Protein AF-A0AAV2JEE9-F1 (afdb_monomer_lite)

Organism: Knipowitschia caucasica (NCBI:txid637954)

pLDDT: mean 73.9, std 18.54, range [37.94, 98.06]

Secondary structure (DSSP, 8-state):
----------------------------------PPPPHHHHGGG------TTTT----HHHHHHHHHHHHHHTT-PPPHHHHHHHHHTT-

Structure (mmCIF, N/CA/C/O backbone):
data_AF-A0AAV2JEE9-F1
#
_entry.id   AF-A0AAV2JEE9-F1
#
loop_
_atom_site.group_PDB
_atom_site.id
_atom_site.type_symbol
_atom_site.label_atom_id
_atom_site.label_alt_id
_atom_site.label_comp_id
_atom_site.label_asym_id
_atom_site.label_entity_id
_atom_site.label_seq_id
_atom_site.pdbx_PDB_ins_code
_atom_site.Cartn_x
_atom_site.Cartn_y
_atom_site.Cartn_z
_atom_site.occupancy
_atom_site.B_iso_or_equiv
_atom_site.auth_seq_id
_atom_site.auth_comp_id
_atom_site.auth_asym_id
_atom_site.auth_atom_id
_atom_site.pdbx_PDB_model_num
ATOM 1 N N . MET A 1 1 ? 2.542 8.841 71.368 1.00 37.94 1 MET A N 1
ATOM 2 C CA . MET A 1 1 ? 1.361 8.408 72.143 1.00 37.94 1 MET A CA 1
ATOM 3 C C . MET A 1 1 ? 0.170 9.229 71.644 1.00 37.94 1 MET A C 1
ATOM 5 O O . MET A 1 1 ? 0.200 10.430 71.844 1.00 37.94 1 MET A O 1
ATOM 9 N N . THR A 1 2 ? -0.733 8.601 70.874 1.00 53.34 2 THR A N 1
ATOM 10 C CA . THR A 1 2 ? -2.181 8.873 70.620 1.00 53.34 2 THR A CA 1
ATOM 11 C C . THR A 1 2 ? -2.778 10.262 70.976 1.00 53.34 2 THR A C 1
ATOM 13 O O . THR A 1 2 ? -2.529 10.742 72.072 1.00 53.34 2 THR A O 1
ATOM 16 N N . ARG A 1 3 ? -3.684 10.894 70.204 1.00 45.19 3 ARG A N 1
ATOM 17 C CA . ARG A 1 3 ? -4.969 10.381 69.663 1.00 45.19 3 ARG A CA 1
ATOM 18 C C . ARG A 1 3 ? -5.499 11.211 68.475 1.00 45.19 3 ARG A C 1
ATOM 20 O O . ARG A 1 3 ? -5.219 12.399 68.374 1.00 45.19 3 ARG A O 1
ATOM 27 N N . LEU A 1 4 ? -6.271 10.523 67.631 1.00 61.00 4 LEU A N 1
ATOM 28 C CA . LEU A 1 4 ? -7.189 11.023 66.604 1.00 61.00 4 LEU A CA 1
ATOM 29 C C . LEU A 1 4 ? -8.499 11.502 67.249 1.00 61.00 4 LEU A C 1
ATOM 31 O O . LEU A 1 4 ? -9.022 10.781 68.091 1.00 61.00 4 LEU A O 1
ATOM 35 N N . ASP A 1 5 ? -9.043 12.614 66.757 1.00 61.31 5 ASP A N 1
ATOM 36 C CA . ASP A 1 5 ? -10.464 13.000 66.769 1.00 61.31 5 ASP A CA 1
ATOM 37 C C . ASP A 1 5 ? -10.633 13.871 65.496 1.00 61.31 5 ASP A C 1
ATOM 39 O O . ASP A 1 5 ? -9.875 14.820 65.319 1.00 61.31 5 ASP A O 1
ATOM 43 N N . GLY A 1 6 ? -11.461 13.622 64.479 1.00 56.09 6 GLY A N 1
ATOM 44 C CA . GLY A 1 6 ? -12.700 12.863 64.372 1.00 56.09 6 GLY A CA 1
ATOM 45 C C . GLY A 1 6 ? -13.820 13.825 63.954 1.00 56.09 6 GLY A C 1
ATOM 46 O O . GLY A 1 6 ? -14.401 14.465 64.827 1.00 56.09 6 GLY A O 1
ATOM 47 N N . LYS A 1 7 ? -14.120 13.952 62.648 1.00 50.72 7 LYS A N 1
ATOM 48 C CA . LYS A 1 7 ? -15.469 14.321 62.173 1.00 50.72 7 LYS A CA 1
ATOM 49 C C . LYS A 1 7 ? -15.670 14.044 60.678 1.00 50.72 7 LYS A C 1
ATOM 51 O O . LYS A 1 7 ? -15.231 14.796 59.815 1.00 50.72 7 LYS A O 1
ATOM 56 N N . GLU A 1 8 ? -16.342 12.935 60.421 1.00 49.16 8 GLU A N 1
ATOM 57 C CA . GLU A 1 8 ? -17.163 12.654 59.245 1.00 49.16 8 GLU A CA 1
ATOM 58 C C . GLU A 1 8 ? -18.476 13.473 59.271 1.00 49.16 8 GLU A C 1
ATOM 60 O O . GLU A 1 8 ? -18.982 13.758 60.356 1.00 49.16 8 GLU A O 1
ATOM 65 N N . SER A 1 9 ? -18.966 13.890 58.096 1.00 51.91 9 SER A N 1
ATOM 66 C CA . SER A 1 9 ? -20.361 14.257 57.741 1.00 51.91 9 SER A CA 1
ATOM 67 C C . SER A 1 9 ? -20.314 14.988 56.392 1.00 51.91 9 SER A C 1
ATOM 69 O O . SER A 1 9 ? -19.454 15.840 56.200 1.00 51.91 9 SER A O 1
ATOM 71 N N . GLU A 1 10 ? -21.195 14.818 55.419 1.00 48.75 10 GLU A N 1
ATOM 72 C CA . GLU A 1 10 ? -22.235 13.844 55.098 1.00 48.75 10 GLU A CA 1
ATOM 73 C C . GLU A 1 10 ? -22.627 14.218 53.661 1.00 48.75 10 GLU A C 1
ATOM 75 O O . GLU A 1 10 ? -22.700 15.396 53.304 1.00 48.75 10 GLU A O 1
ATOM 80 N N . GLU A 1 11 ? -22.794 13.210 52.823 1.00 45.75 11 GLU A N 1
ATOM 81 C CA . GLU A 1 11 ? -23.216 13.328 51.437 1.00 45.75 11 GLU A CA 1
ATOM 82 C C . GLU A 1 11 ? -24.724 13.607 51.401 1.00 45.75 11 GLU A C 1
ATOM 84 O O . GLU A 1 11 ? -25.505 12.807 51.911 1.00 45.75 11 GLU A O 1
ATOM 89 N N . GLN A 1 12 ? -25.150 14.736 50.826 1.00 46.16 12 GLN A N 1
ATOM 90 C CA . GLN A 1 12 ? -26.561 14.947 50.495 1.00 46.16 12 GLN A CA 1
ATOM 91 C C . GLN A 1 12 ? -26.728 16.091 49.495 1.00 46.16 12 GLN A C 1
ATOM 93 O O . GLN A 1 12 ? -26.428 17.240 49.819 1.00 46.16 12 GLN A O 1
ATOM 98 N N . THR A 1 13 ? -27.243 15.803 48.297 1.00 38.19 13 THR A N 1
ATOM 99 C CA . THR A 1 13 ? -28.286 16.644 47.677 1.00 38.19 13 THR A CA 1
ATOM 100 C C . THR A 1 13 ? -28.973 15.932 46.508 1.00 38.19 13 THR A C 1
ATOM 102 O O . THR A 1 13 ? -28.494 15.904 45.380 1.00 38.19 13 THR A O 1
ATOM 105 N N . ASP A 1 14 ? -30.087 15.314 46.893 1.00 40.81 14 ASP A N 1
ATOM 106 C CA . ASP A 1 14 ? -31.397 15.168 46.255 1.00 40.81 14 ASP A CA 1
ATOM 107 C C . ASP A 1 14 ? -31.549 15.176 44.725 1.00 40.81 14 ASP A C 1
ATOM 109 O O . ASP A 1 14 ? -31.468 16.184 44.024 1.00 40.81 14 ASP A O 1
ATOM 113 N N . GLU A 1 15 ? -31.968 13.998 44.276 1.00 51.56 15 GLU A N 1
ATOM 114 C CA . GLU A 1 15 ? -32.766 13.709 43.098 1.00 51.56 15 GLU A CA 1
ATOM 115 C C . GLU A 1 15 ? -34.208 14.217 43.273 1.00 51.56 15 GLU A C 1
ATOM 117 O O . GLU A 1 15 ? -34.888 13.821 44.216 1.00 51.56 15 GLU A O 1
ATOM 122 N N . ALA A 1 16 ? -34.704 15.056 42.354 1.00 40.69 16 ALA A N 1
ATOM 123 C CA . ALA A 1 16 ? -36.143 15.256 42.146 1.00 40.69 16 ALA A CA 1
ATOM 124 C C . ALA A 1 16 ? -36.442 15.961 40.807 1.00 40.69 16 ALA A C 1
ATOM 126 O O . ALA A 1 16 ? -36.258 17.165 40.659 1.00 40.69 16 ALA A O 1
ATOM 127 N N . THR A 1 17 ? -36.911 15.152 39.855 1.00 42.94 17 THR A N 1
ATOM 128 C CA . THR A 1 17 ? -38.069 15.348 38.953 1.00 42.94 17 THR A CA 1
ATOM 129 C C . THR A 1 17 ? -38.449 16.733 38.396 1.00 42.94 17 THR A C 1
ATOM 131 O O . THR A 1 17 ? -38.661 17.706 39.108 1.00 42.94 17 THR A O 1
ATOM 134 N N . GLU A 1 18 ? -38.675 16.720 37.076 1.00 53.06 18 GLU A N 1
ATOM 135 C CA . GLU A 1 18 ? -39.229 17.758 36.198 1.00 53.06 18 GLU A CA 1
ATOM 136 C C . GLU A 1 18 ? -40.479 18.481 36.732 1.00 53.06 18 GLU A C 1
ATOM 138 O O . GLU A 1 18 ? -41.453 17.819 37.070 1.00 53.06 18 GLU A O 1
ATOM 143 N N . GLU A 1 19 ? -40.545 19.816 36.607 1.00 42.00 19 GLU A N 1
ATOM 144 C CA . GLU A 1 19 ? -41.823 20.517 36.402 1.00 42.00 19 GLU A CA 1
ATOM 145 C C . GLU A 1 19 ? -41.699 21.708 35.432 1.00 42.00 19 GLU A C 1
ATOM 147 O O . GLU A 1 19 ? -40.795 22.547 35.486 1.00 42.00 19 GLU A O 1
ATOM 152 N N . LYS A 1 20 ? -42.659 21.737 34.504 1.00 53.38 20 LYS A N 1
ATOM 153 C CA . LYS A 1 20 ? -42.843 22.690 33.408 1.00 53.38 20 LYS A CA 1
ATOM 154 C C . LYS A 1 20 ? -43.034 24.107 33.940 1.00 53.38 20 LYS A C 1
ATOM 156 O O . LYS A 1 20 ? -43.939 24.346 34.727 1.00 53.38 20 LYS A O 1
ATOM 161 N N . ASN A 1 21 ? -42.288 25.064 33.399 1.00 46.41 21 ASN A N 1
ATOM 162 C CA . ASN A 1 21 ? -42.601 26.480 33.564 1.00 46.41 21 ASN A CA 1
ATOM 163 C C . ASN A 1 21 ? -42.566 27.181 32.202 1.00 46.41 21 ASN A C 1
ATOM 165 O O . ASN A 1 21 ? -41.526 27.669 31.756 1.00 46.41 21 ASN A O 1
ATOM 169 N N . GLU A 1 22 ? -43.730 27.233 31.543 1.00 55.09 22 GLU A N 1
ATOM 170 C CA . GLU A 1 22 ? -44.022 28.257 30.539 1.00 55.09 22 GLU A CA 1
ATOM 171 C C . GLU A 1 22 ? -43.872 29.620 31.216 1.00 55.09 22 GLU A C 1
ATOM 173 O O . GLU A 1 22 ? -44.749 30.090 31.934 1.00 55.09 22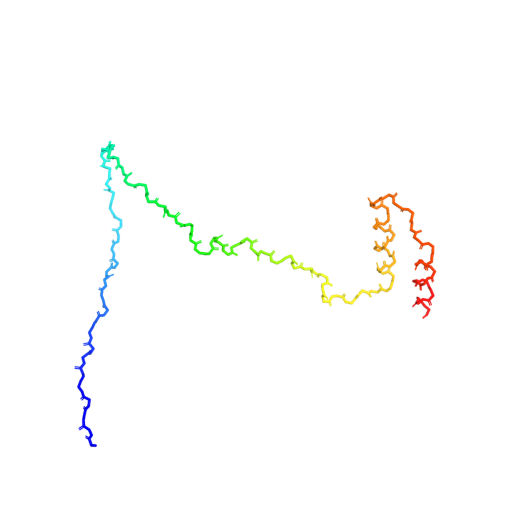 GLU A O 1
ATOM 178 N N . THR A 1 23 ? -42.712 30.239 31.033 1.00 57.56 23 THR A N 1
ATOM 179 C CA . THR A 1 23 ? -42.440 31.583 31.529 1.00 57.56 23 THR A CA 1
ATOM 180 C C . THR A 1 23 ? -42.281 32.516 30.344 1.00 57.56 23 THR A C 1
ATOM 182 O O . THR A 1 23 ? -41.466 32.318 29.439 1.00 57.56 23 THR A O 1
ATOM 185 N N . GLU A 1 24 ? -43.145 33.526 30.340 1.00 56.66 24 GLU A N 1
ATOM 186 C CA . GLU A 1 24 ? -43.199 34.614 29.380 1.00 56.66 24 GLU A CA 1
ATOM 187 C C . GLU A 1 24 ? -41.798 35.175 29.105 1.00 56.66 24 GLU A C 1
ATOM 189 O O . GLU A 1 24 ? -41.042 35.520 30.018 1.00 56.66 24 GLU A O 1
ATOM 194 N N . LYS A 1 25 ? -41.449 35.273 27.817 1.00 59.66 25 LYS A N 1
ATOM 195 C CA . LYS A 1 25 ? -40.128 35.695 27.335 1.00 59.66 25 LYS A CA 1
ATOM 196 C C . LYS A 1 25 ? -39.873 37.175 27.641 1.00 59.66 25 LYS A C 1
ATOM 198 O O . LYS A 1 25 ? -39.968 38.032 26.760 1.00 59.66 25 LYS A O 1
ATOM 203 N N . LYS A 1 26 ? -39.479 37.484 28.877 1.00 58.34 26 LYS A N 1
ATOM 204 C CA . LYS A 1 26 ? -38.796 38.738 29.205 1.00 58.34 26 LYS A CA 1
ATOM 205 C C . LYS A 1 26 ? -37.447 38.715 28.492 1.00 58.34 26 LYS A C 1
ATOM 207 O O . LYS A 1 26 ? -36.569 37.930 28.833 1.00 58.34 26 LYS A O 1
ATOM 212 N N . LYS A 1 27 ? -37.292 39.568 27.476 1.00 64.56 27 LYS A N 1
ATOM 213 C CA . LYS A 1 27 ? -36.016 39.807 26.785 1.00 64.56 27 LYS A CA 1
ATOM 214 C C . LYS A 1 27 ? -35.070 40.563 27.725 1.00 64.56 27 LYS A C 1
ATOM 216 O O . LYS A 1 27 ? -34.816 41.750 27.534 1.00 64.56 27 LYS A O 1
ATOM 221 N N . SER A 1 28 ? -34.591 39.905 28.777 1.00 61.81 28 SER A N 1
ATOM 222 C CA . SER A 1 28 ? -33.434 40.386 29.521 1.00 61.81 28 SER A CA 1
ATOM 223 C C . SER A 1 28 ? -32.222 40.291 28.594 1.00 61.81 28 SER A C 1
ATOM 225 O O . SER A 1 28 ? -32.068 39.330 27.838 1.00 61.81 28 SER A O 1
ATOM 227 N N . LYS A 1 29 ? -31.375 41.325 28.593 1.00 69.12 29 LYS A N 1
ATOM 228 C CA . LYS A 1 29 ? -30.054 41.255 27.963 1.00 69.12 29 LYS A CA 1
ATOM 229 C C . LYS A 1 29 ? -29.234 40.250 28.773 1.00 69.12 29 LYS A C 1
ATOM 231 O O . LYS A 1 29 ? -28.552 40.644 29.709 1.00 69.12 29 LYS A O 1
ATOM 236 N N . ALA A 1 30 ? -29.399 38.964 28.475 1.00 68.00 30 ALA A N 1
ATOM 237 C CA . ALA A 1 30 ? -28.650 37.904 29.121 1.00 68.00 30 ALA A CA 1
ATOM 238 C C . ALA A 1 30 ? -27.166 38.118 28.818 1.00 68.00 30 ALA A C 1
ATOM 240 O O . ALA A 1 30 ? -26.774 38.318 27.662 1.00 68.00 30 ALA A O 1
ATOM 241 N N . GLU A 1 31 ? -26.364 38.141 29.875 1.00 75.50 31 GLU A N 1
ATOM 242 C CA . GLU A 1 31 ? -24.915 38.114 29.790 1.00 75.50 31 GLU A CA 1
ATOM 243 C C . GLU A 1 31 ? -24.503 36.917 28.922 1.00 75.50 31 GLU A C 1
ATOM 245 O O . GLU A 1 31 ? -25.036 35.813 29.054 1.00 75.50 31 GLU A O 1
ATOM 250 N N . LYS A 1 32 ? -23.643 37.156 27.929 1.00 81.19 32 LYS A N 1
ATOM 251 C CA . LYS A 1 32 ? -23.245 36.114 26.980 1.00 81.19 32 LYS A CA 1
ATOM 252 C C . LYS A 1 32 ? -22.237 35.204 27.669 1.00 81.19 32 LYS A C 1
ATOM 254 O O . LYS A 1 32 ? -21.048 35.506 27.676 1.00 81.19 32 LYS A O 1
ATOM 259 N N . HIS A 1 33 ? -22.709 34.098 28.222 1.00 84.31 33 HIS A N 1
ATOM 260 C CA . HIS A 1 33 ? -21.833 33.041 28.709 1.00 84.31 33 HIS A CA 1
ATOM 261 C C . HIS A 1 33 ? -21.401 32.154 27.540 1.00 84.31 33 HIS A C 1
ATOM 263 O O . HIS A 1 33 ? -22.215 31.773 26.698 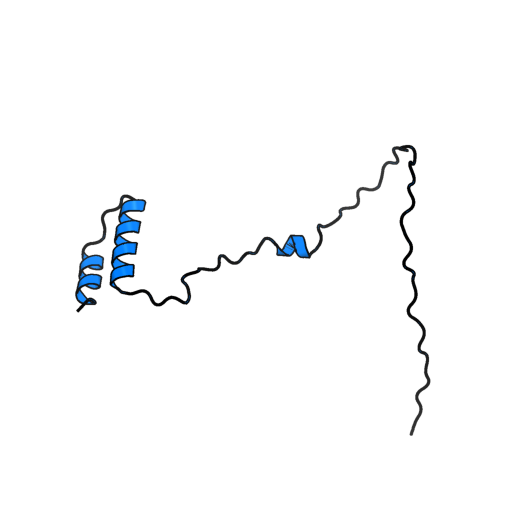1.00 84.31 33 HIS A O 1
ATOM 269 N N . VAL A 1 34 ? -20.106 31.850 27.473 1.00 85.12 34 VAL A N 1
ATOM 270 C CA . VAL A 1 34 ? -19.568 30.854 26.544 1.00 85.12 34 VAL A CA 1
ATOM 271 C C . VAL A 1 34 ? -19.700 29.500 27.224 1.00 85.12 34 VAL A C 1
ATOM 273 O O . VAL A 1 34 ? -19.047 2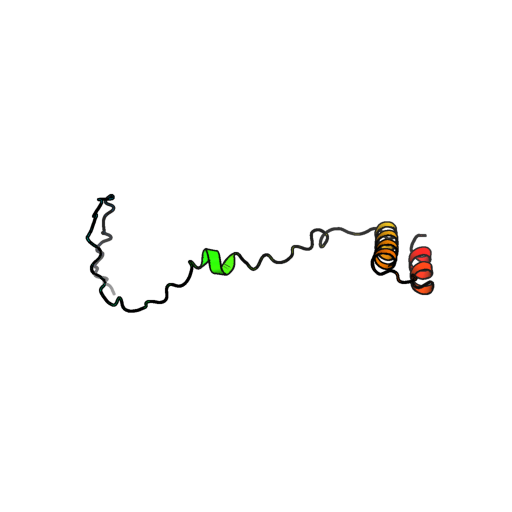9.256 28.236 1.00 85.12 34 VAL A O 1
ATOM 276 N N . SER A 1 35 ? -20.554 28.633 26.692 1.00 87.38 35 SER A N 1
ATOM 277 C CA . SER A 1 35 ? -20.547 27.219 27.048 1.00 87.38 35 SER A CA 1
ATOM 278 C C . SER A 1 35 ? -19.570 26.484 26.137 1.00 87.38 35 SER A C 1
ATOM 280 O O . SER A 1 35 ? -19.613 26.622 24.913 1.00 87.38 35 SER A O 1
ATOM 282 N N . PHE A 1 36 ? -18.676 25.709 26.744 1.00 85.12 36 PHE A N 1
ATOM 283 C CA . PHE A 1 36 ? -17.861 24.751 26.010 1.00 85.12 36 PHE A CA 1
ATOM 284 C C . PHE A 1 36 ? -18.698 23.499 25.732 1.00 85.12 36 PHE A C 1
ATOM 286 O O . PHE A 1 36 ? -19.532 23.131 26.566 1.00 85.12 36 PHE A O 1
ATOM 293 N N . PRO A 1 37 ? -18.526 22.859 24.564 1.00 86.44 37 PRO A N 1
ATOM 294 C CA . PRO A 1 37 ? -19.098 21.540 24.352 1.00 86.44 37 PRO A CA 1
ATOM 295 C C . PRO A 1 37 ? -18.522 20.555 25.391 1.00 86.44 37 PRO A C 1
ATOM 297 O O . PRO A 1 37 ? -17.370 20.726 25.787 1.00 86.44 37 PRO A O 1
ATOM 300 N N . PRO A 1 38 ? -19.297 19.549 25.827 1.00 86.38 38 PRO A N 1
ATOM 301 C CA . PRO A 1 38 ? -18.833 18.463 26.687 1.00 86.38 38 PRO A CA 1
ATOM 302 C C . PRO A 1 38 ? -17.503 17.863 26.224 1.00 86.38 38 PRO A C 1
ATOM 304 O O . PRO A 1 38 ? -17.289 17.683 25.019 1.00 86.38 38 PRO A O 1
ATOM 307 N N . ASP A 1 39 ? -16.632 17.525 27.174 1.00 81.19 39 ASP A N 1
ATOM 308 C CA . ASP A 1 39 ? -15.278 17.033 26.903 1.00 81.19 39 ASP A CA 1
ATOM 309 C C . ASP A 1 39 ? -15.292 15.806 25.988 1.00 81.19 39 ASP A C 1
ATOM 311 O O . ASP A 1 39 ? -14.483 15.716 25.065 1.00 81.19 39 ASP A O 1
ATOM 315 N N . GLU A 1 40 ? -16.275 14.915 26.147 1.00 78.12 40 GLU A N 1
ATOM 316 C CA . GLU A 1 40 ? -16.456 13.722 25.315 1.00 78.12 40 GLU A CA 1
ATOM 317 C C . GLU A 1 40 ? -16.648 14.069 23.830 1.00 78.12 40 GLU A C 1
ATOM 319 O O . GLU A 1 40 ? -16.245 13.310 22.946 1.00 78.12 40 GLU A O 1
ATOM 324 N N . GLN A 1 41 ? -17.227 15.236 23.531 1.00 73.31 41 GLN A N 1
ATOM 325 C CA . GLN A 1 41 ? -17.389 15.733 22.164 1.00 73.31 41 GLN A CA 1
ATOM 326 C C . GLN A 1 41 ? -16.110 16.391 21.634 1.00 73.31 41 GLN A C 1
ATOM 328 O O . GLN A 1 41 ? -15.858 16.323 20.429 1.00 73.31 41 GLN A O 1
ATOM 333 N N . ILE A 1 42 ? -15.280 16.960 22.514 1.00 76.06 42 ILE A N 1
ATOM 334 C CA . ILE A 1 42 ? -13.971 17.541 22.176 1.00 76.06 42 ILE A CA 1
ATOM 335 C C . ILE A 1 42 ? -12.976 16.434 21.796 1.00 76.06 42 ILE A C 1
ATOM 337 O O . ILE A 1 42 ? -12.197 16.600 20.855 1.00 76.06 42 ILE A O 1
ATOM 341 N N . VAL A 1 43 ? -13.042 15.275 22.461 1.00 69.25 43 VAL A N 1
ATOM 342 C CA . VAL A 1 43 ? -12.169 14.123 22.166 1.00 69.25 43 VAL A CA 1
ATOM 343 C C . VAL A 1 43 ? -12.690 13.189 21.065 1.00 69.25 43 VAL A C 1
ATOM 345 O O . VAL A 1 43 ? -11.940 12.336 20.596 1.00 69.25 43 VAL A O 1
ATOM 348 N N . SER A 1 44 ? -13.923 13.367 20.571 1.00 62.25 44 SER A N 1
ATOM 349 C CA . SER A 1 44 ? -14.517 12.470 19.555 1.00 62.25 44 SER A CA 1
ATOM 350 C C . SER A 1 44 ? -13.911 12.579 18.142 1.00 62.25 44 SER A C 1
ATOM 352 O O . SER A 1 44 ? -14.182 11.735 17.287 1.00 62.25 44 SER A O 1
ATOM 354 N N . GLY A 1 45 ? -13.094 13.605 17.877 1.00 62.47 45 GLY A N 1
ATOM 355 C CA . GLY A 1 45 ? -12.561 13.902 16.541 1.00 62.47 45 GLY A CA 1
ATOM 356 C C . GLY A 1 45 ? -11.176 13.326 16.235 1.00 62.47 45 GLY A C 1
ATOM 357 O O . GLY A 1 45 ? -10.810 13.224 15.065 1.00 62.47 45 GLY A O 1
ATOM 358 N N . PHE A 1 46 ? -10.407 12.921 17.250 1.00 63.06 46 PHE A N 1
ATOM 359 C CA . PHE A 1 46 ? -9.124 12.241 17.047 1.00 63.06 46 PHE A CA 1
ATOM 360 C C . PHE A 1 46 ? -9.354 10.736 16.893 1.00 63.06 46 PHE A C 1
ATOM 362 O O . PHE A 1 46 ? -8.874 9.914 17.668 1.00 63.06 46 PHE A O 1
ATOM 369 N N . ALA A 1 47 ? -10.098 10.358 15.854 1.00 65.75 47 ALA A N 1
ATOM 370 C CA . ALA A 1 47 ? -9.960 9.014 15.327 1.00 65.75 47 ALA A CA 1
ATOM 371 C C . ALA A 1 47 ? -8.580 8.958 14.665 1.00 65.75 47 ALA A C 1
ATOM 373 O O . ALA A 1 47 ? -8.414 9.393 13.523 1.00 65.75 47 ALA A O 1
ATOM 374 N N . GLU A 1 48 ? -7.576 8.470 15.400 1.00 67.50 48 GLU A N 1
ATOM 375 C CA . GLU A 1 48 ? -6.339 7.997 14.787 1.00 67.50 48 GLU A CA 1
ATOM 376 C C . GLU A 1 48 ? -6.757 7.149 13.590 1.00 67.50 48 GLU A C 1
ATOM 378 O O . GLU A 1 48 ? -7.556 6.217 13.735 1.00 67.50 48 GLU A O 1
ATOM 383 N N . PHE A 1 49 ? -6.313 7.530 12.389 1.00 68.00 49 PHE A N 1
ATOM 384 C CA . PHE A 1 49 ? -6.563 6.735 11.201 1.00 68.00 49 PHE A CA 1
ATOM 385 C C . PHE A 1 49 ? -5.889 5.391 11.450 1.00 68.00 49 PHE A C 1
ATOM 387 O O . PHE A 1 49 ? -4.688 5.241 11.229 1.00 68.00 49 PHE A O 1
ATOM 394 N N . GLN A 1 50 ? -6.653 4.435 11.980 1.00 66.56 50 GLN A N 1
ATOM 395 C CA . GLN A 1 50 ? -6.167 3.094 12.206 1.00 66.56 50 GLN A CA 1
ATOM 396 C C . GLN A 1 50 ? -5.821 2.566 10.830 1.00 66.56 50 GLN A C 1
ATOM 398 O O . GLN A 1 50 ? -6.699 2.276 10.008 1.00 66.56 50 GLN A O 1
ATOM 403 N N . ASN A 1 51 ? -4.523 2.500 10.551 1.00 70.31 51 ASN A N 1
ATOM 404 C CA . ASN A 1 51 ? -4.040 1.825 9.376 1.00 70.31 51 ASN A CA 1
ATOM 405 C C . ASN A 1 51 ? -4.389 0.353 9.585 1.00 70.31 51 ASN A C 1
ATOM 407 O O . ASN A 1 51 ? -3.664 -0.378 10.250 1.00 70.31 51 ASN A O 1
ATOM 411 N N . ARG A 1 52 ? -5.540 -0.061 9.041 1.00 69.19 52 ARG A N 1
ATOM 412 C CA . ARG A 1 52 ? -6.110 -1.412 9.177 1.00 69.19 52 ARG A CA 1
ATOM 413 C C . ARG A 1 52 ? -5.150 -2.521 8.732 1.00 69.19 52 ARG A C 1
ATOM 415 O O . ARG A 1 52 ? -5.432 -3.691 8.951 1.00 69.19 52 ARG A O 1
ATOM 422 N N . ASN A 1 53 ? -4.044 -2.152 8.090 1.00 66.94 53 ASN A N 1
ATOM 423 C CA . ASN A 1 53 ? -3.039 -3.053 7.559 1.00 66.94 53 ASN A CA 1
ATOM 424 C C . ASN A 1 53 ? -1.710 -3.003 8.336 1.00 66.94 53 ASN A C 1
ATOM 426 O O . ASN A 1 53 ? -0.766 -3.650 7.899 1.00 66.94 53 ASN A O 1
ATOM 430 N N . ALA A 1 54 ? -1.608 -2.254 9.445 1.00 65.44 54 ALA A N 1
ATOM 431 C CA . AL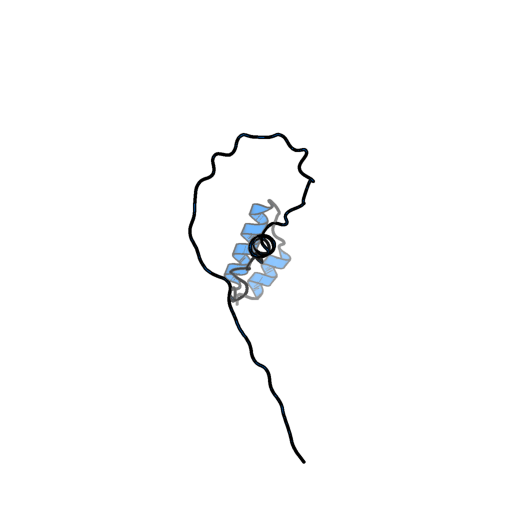A A 1 54 ? -0.358 -2.101 10.201 1.00 65.44 54 ALA A CA 1
ATOM 432 C C . ALA A 1 54 ? 0.198 -3.438 10.725 1.00 65.44 54 ALA A C 1
ATOM 434 O O . ALA A 1 54 ? 1.408 -3.640 10.697 1.00 65.44 54 ALA A O 1
ATOM 435 N N . ASP A 1 55 ? -0.681 -4.372 11.102 1.00 69.50 55 ASP A N 1
ATOM 436 C CA . ASP A 1 55 ? -0.290 -5.687 11.630 1.00 69.50 55 ASP A CA 1
ATOM 437 C C . ASP A 1 55 ? -0.220 -6.787 10.557 1.00 69.50 55 ASP A C 1
ATOM 439 O O . ASP A 1 55 ? 0.095 -7.942 10.854 1.00 69.50 55 ASP A O 1
ATOM 443 N N . ARG A 1 56 ? -0.537 -6.474 9.292 1.00 81.12 56 ARG A N 1
ATOM 444 C CA . ARG A 1 56 ? -0.599 -7.482 8.229 1.00 81.12 56 ARG A CA 1
ATOM 445 C C . ARG A 1 56 ? 0.738 -7.570 7.500 1.00 81.12 56 ARG A C 1
ATOM 447 O O . ARG A 1 56 ? 1.111 -6.669 6.754 1.00 81.12 56 ARG A O 1
ATOM 454 N N . CYS A 1 57 ? 1.423 -8.703 7.649 1.00 81.94 57 CYS A N 1
ATOM 455 C CA . CYS A 1 57 ? 2.562 -9.046 6.801 1.00 81.94 57 CYS A CA 1
ATOM 456 C C . CYS A 1 57 ? 2.097 -9.136 5.341 1.00 81.94 57 CYS A C 1
ATOM 458 O O . CYS A 1 57 ? 1.289 -10.002 5.000 1.00 81.94 57 CYS A O 1
ATOM 460 N N . LEU A 1 58 ? 2.594 -8.238 4.490 1.00 85.31 58 LEU A N 1
ATOM 461 C CA . LEU A 1 58 ? 2.305 -8.260 3.059 1.00 85.31 58 LEU A CA 1
ATOM 462 C C . LEU A 1 58 ? 3.263 -9.204 2.341 1.00 85.31 58 LEU A C 1
ATOM 464 O O . LEU A 1 58 ? 4.472 -9.200 2.577 1.00 85.31 58 LEU A O 1
ATOM 468 N N . THR A 1 59 ? 2.714 -9.987 1.423 1.00 91.38 59 THR A N 1
ATOM 469 C CA . THR A 1 59 ? 3.505 -10.785 0.488 1.00 91.38 59 THR A CA 1
ATOM 470 C C . THR A 1 59 ? 4.114 -9.889 -0.586 1.00 91.38 59 THR A C 1
ATOM 472 O O . THR A 1 59 ? 3.567 -8.845 -0.949 1.00 91.38 59 THR A O 1
ATOM 475 N N . LEU A 1 60 ? 5.241 -10.311 -1.156 1.00 91.88 60 LEU A N 1
ATOM 476 C CA . LEU A 1 60 ? 5.898 -9.553 -2.221 1.00 91.88 60 LEU A CA 1
ATOM 477 C C . LEU A 1 60 ? 4.993 -9.382 -3.459 1.00 91.88 60 LEU A C 1
ATOM 479 O O . LEU A 1 60 ? 5.022 -8.342 -4.114 1.00 91.88 60 LEU A O 1
ATOM 483 N N . THR A 1 61 ? 4.118 -10.356 -3.722 1.00 91.31 61 THR A N 1
ATOM 484 C CA . THR A 1 61 ? 3.087 -10.290 -4.766 1.00 91.31 61 THR A CA 1
ATOM 485 C C . THR A 1 61 ? 2.051 -9.198 -4.489 1.00 91.31 61 THR A C 1
ATOM 487 O O . THR A 1 61 ? 1.707 -8.440 -5.396 1.00 91.31 61 THR A O 1
ATOM 490 N N . GLU A 1 62 ? 1.578 -9.071 -3.242 1.00 92.44 62 GLU A N 1
ATOM 491 C CA . GLU A 1 62 ? 0.669 -7.987 -2.834 1.00 92.44 62 GLU A CA 1
ATOM 492 C C . GLU A 1 62 ? 1.349 -6.619 -2.977 1.00 92.44 62 GLU A C 1
ATOM 494 O O . GLU A 1 62 ? 0.734 -5.676 -3.474 1.00 92.44 62 GLU A O 1
ATOM 499 N N . ILE A 1 63 ? 2.635 -6.522 -2.619 1.00 92.75 63 ILE A N 1
ATOM 500 C CA . ILE A 1 63 ? 3.429 -5.297 -2.787 1.00 92.75 63 ILE A CA 1
ATOM 501 C C . ILE A 1 63 ? 3.533 -4.917 -4.271 1.00 92.75 63 ILE A C 1
ATOM 503 O O . ILE A 1 63 ? 3.288 -3.763 -4.627 1.00 92.75 63 ILE A O 1
ATOM 507 N N . MET A 1 64 ? 3.848 -5.873 -5.154 1.00 93.94 64 MET A N 1
ATOM 508 C CA . MET A 1 64 ? 3.908 -5.631 -6.601 1.00 93.94 64 MET A CA 1
ATOM 509 C C . MET A 1 64 ? 2.563 -5.165 -7.168 1.00 93.94 64 MET A C 1
ATOM 511 O O . MET A 1 64 ? 2.524 -4.194 -7.927 1.00 93.94 64 MET A O 1
ATOM 515 N N . ALA A 1 65 ? 1.466 -5.823 -6.788 1.00 93.62 65 ALA A N 1
ATOM 516 C CA . ALA A 1 65 ? 0.129 -5.464 -7.251 1.00 93.62 65 ALA A CA 1
ATOM 517 C C . ALA A 1 65 ? -0.273 -4.055 -6.784 1.00 93.62 65 ALA A C 1
ATOM 519 O O . ALA A 1 65 ? -0.741 -3.244 -7.586 1.00 93.62 65 ALA A O 1
ATOM 520 N N . ALA A 1 66 ? -0.024 -3.729 -5.512 1.00 94.56 66 ALA A N 1
ATOM 521 C CA . ALA A 1 66 ? -0.294 -2.405 -4.957 1.00 94.56 66 ALA A CA 1
ATOM 522 C C . ALA A 1 66 ? 0.541 -1.313 -5.644 1.00 94.56 66 ALA A C 1
ATOM 524 O O . ALA A 1 66 ? 0.028 -0.229 -5.932 1.00 94.56 66 ALA A O 1
ATOM 525 N N . TYR A 1 67 ? 1.809 -1.599 -5.954 1.00 95.12 67 TYR A N 1
ATOM 526 C CA . TYR A 1 67 ? 2.678 -0.675 -6.678 1.00 95.12 67 TYR A CA 1
ATOM 527 C C . TYR A 1 67 ? 2.138 -0.366 -8.079 1.00 95.12 67 TYR A C 1
ATOM 529 O O . TYR A 1 67 ? 1.972 0.803 -8.429 1.00 95.12 67 TYR A O 1
ATOM 537 N N . GLN A 1 68 ? 1.786 -1.397 -8.853 1.00 94.50 68 GLN A N 1
ATOM 538 C CA . GLN A 1 68 ? 1.202 -1.227 -10.187 1.00 94.50 68 GLN A CA 1
ATOM 539 C C . GLN A 1 68 ? -0.121 -0.457 -10.135 1.00 94.50 68 GLN A C 1
ATOM 541 O O . GLN A 1 68 ? -0.309 0.494 -10.892 1.00 94.50 68 GLN A O 1
ATOM 546 N N . GLN A 1 69 ? -1.010 -0.813 -9.202 1.00 96.31 69 GLN A N 1
ATOM 547 C CA . GLN A 1 69 ? -2.285 -0.124 -9.014 1.00 96.31 69 GLN A CA 1
ATOM 548 C C . GLN A 1 69 ? -2.086 1.355 -8.663 1.00 96.31 69 GLN A C 1
ATOM 550 O O . GLN A 1 69 ? -2.803 2.213 -9.176 1.00 96.31 69 GLN A O 1
ATOM 555 N N . SER A 1 70 ? -1.107 1.664 -7.810 1.00 96.25 70 SER A N 1
ATOM 556 C CA . SER A 1 70 ? -0.753 3.038 -7.457 1.00 96.25 70 SER A CA 1
ATOM 557 C C . SER A 1 70 ? -0.256 3.812 -8.680 1.00 96.25 70 SER A C 1
ATOM 559 O O . SER A 1 70 ? -0.746 4.907 -8.959 1.00 96.25 70 SER A O 1
ATOM 561 N N . CYS A 1 71 ? 0.631 3.217 -9.483 1.00 96.62 71 CYS A N 1
ATOM 562 C CA . CYS A 1 71 ? 1.085 3.812 -10.738 1.00 96.62 71 CYS A CA 1
ATOM 563 C C . CYS A 1 71 ? -0.084 4.113 -11.688 1.00 96.62 71 CYS A C 1
ATOM 565 O O . CYS A 1 71 ? -0.181 5.229 -12.195 1.00 96.62 71 CYS A O 1
ATOM 567 N N . SER A 1 72 ? -1.023 3.176 -11.858 1.00 97.00 72 SER A N 1
ATOM 568 C CA . SER A 1 72 ? -2.232 3.395 -12.662 1.00 97.00 72 SER A CA 1
ATOM 569 C C . SER A 1 72 ? -3.129 4.495 -12.090 1.00 97.00 72 SER A C 1
ATOM 571 O O . SER A 1 72 ? -3.582 5.360 -12.837 1.00 97.00 72 SER A O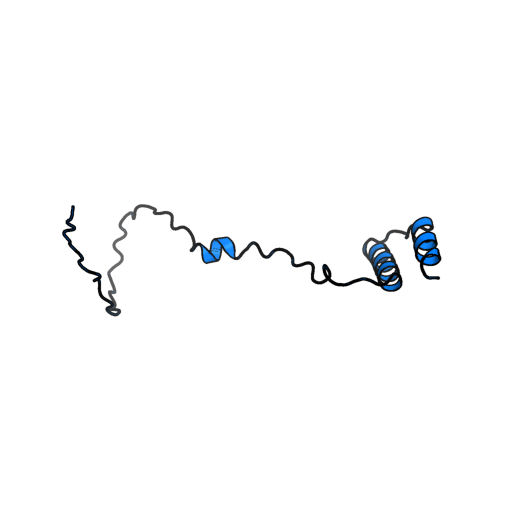 1
ATOM 573 N N . LYS A 1 73 ? -3.351 4.512 -10.768 1.00 98.06 73 LYS A N 1
ATOM 574 C CA . LYS A 1 73 ? -4.157 5.532 -10.075 1.00 98.06 73 LYS A CA 1
ATOM 575 C C . LYS A 1 73 ? -3.609 6.940 -10.303 1.00 98.06 73 LYS A C 1
ATOM 577 O O . LYS A 1 73 ? -4.380 7.879 -10.481 1.00 98.06 73 LYS A O 1
ATOM 582 N N . HIS A 1 74 ? -2.288 7.078 -10.294 1.00 97.50 74 HIS A N 1
ATOM 583 C CA . HIS A 1 74 ? -1.600 8.350 -10.489 1.00 97.50 74 HIS A CA 1
ATOM 584 C C . HIS A 1 74 ? -1.211 8.615 -11.953 1.00 97.50 74 HIS A C 1
ATOM 586 O O . HIS A 1 74 ? -0.624 9.655 -12.232 1.00 97.50 74 HIS A O 1
ATOM 592 N N . GLN A 1 75 ? -1.563 7.710 -12.878 1.00 96.75 75 GLN A N 1
ATOM 593 C CA . GLN A 1 75 ? -1.249 7.780 -14.312 1.00 96.75 75 GLN A CA 1
ATOM 594 C C . GLN A 1 75 ? 0.247 7.976 -14.601 1.00 96.75 75 GLN A C 1
ATOM 596 O O . GLN A 1 75 ? 0.639 8.658 -15.546 1.00 96.75 75 GLN A O 1
ATOM 601 N N . VAL A 1 76 ? 1.096 7.359 -13.780 1.00 97.50 76 VAL A N 1
ATOM 602 C CA . VAL A 1 76 ? 2.551 7.378 -13.943 1.00 97.50 76 VAL A CA 1
ATOM 603 C C . VAL A 1 76 ? 3.041 6.027 -14.440 1.00 97.50 76 VAL A C 1
ATOM 605 O O . VAL A 1 76 ? 2.47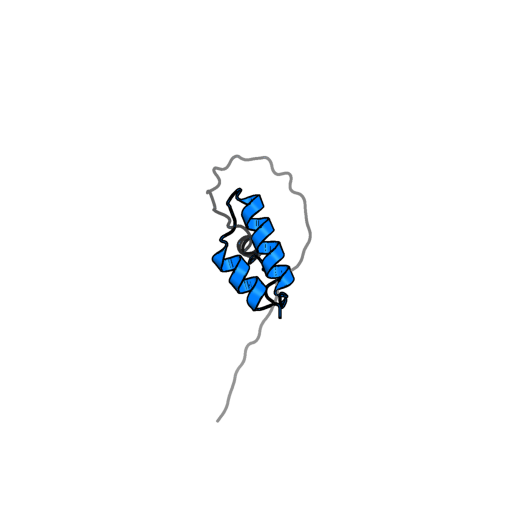9 4.982 -14.110 1.00 97.50 76 VAL A O 1
ATOM 608 N N . GLN A 1 77 ? 4.121 6.042 -15.218 1.00 96.19 77 GLN A N 1
ATOM 609 C CA . GLN A 1 77 ? 4.789 4.806 -15.607 1.00 96.19 77 GLN A CA 1
ATOM 610 C C . GLN A 1 77 ? 5.532 4.214 -14.400 1.00 96.19 77 GLN A C 1
ATOM 612 O O . GLN A 1 77 ? 6.240 4.950 -13.703 1.00 96.19 77 GLN A O 1
ATOM 617 N N . PRO A 1 78 ? 5.386 2.907 -14.127 1.00 94.81 78 PRO A N 1
ATOM 618 C CA . PRO A 1 78 ? 6.132 2.251 -13.065 1.00 94.81 78 PRO A CA 1
ATOM 619 C C . PRO A 1 78 ? 7.633 2.250 -13.371 1.00 94.81 78 PRO A C 1
ATOM 621 O O . PRO A 1 78 ? 8.065 2.118 -14.516 1.00 94.81 78 PRO A O 1
ATOM 624 N N . ASN A 1 79 ? 8.446 2.381 -12.326 1.00 95.94 79 ASN A N 1
ATOM 625 C CA . ASN A 1 79 ? 9.895 2.381 -12.455 1.00 95.94 79 ASN A CA 1
ATOM 626 C C . ASN A 1 79 ? 10.396 0.951 -12.703 1.00 95.94 79 ASN A C 1
ATOM 628 O O . ASN A 1 79 ? 10.277 0.086 -11.832 1.00 95.94 79 ASN A O 1
ATOM 632 N N . ALA A 1 80 ? 11.002 0.727 -13.871 1.00 94.75 80 ALA A N 1
ATOM 633 C CA . ALA A 1 80 ? 11.523 -0.576 -14.280 1.00 94.75 80 ALA A CA 1
ATOM 634 C C . ALA A 1 80 ? 12.505 -1.171 -13.258 1.00 94.75 80 ALA A C 1
ATOM 636 O O . ALA A 1 80 ? 12.388 -2.341 -12.908 1.00 94.75 80 ALA A O 1
ATOM 637 N N . ARG A 1 81 ? 13.394 -0.351 -12.683 1.00 95.81 81 ARG A N 1
ATOM 638 C CA . ARG A 1 81 ? 14.375 -0.808 -11.687 1.00 95.81 81 ARG A CA 1
ATOM 639 C C . ARG A 1 81 ? 13.706 -1.353 -10.425 1.00 95.81 81 ARG A C 1
ATOM 641 O O . ARG A 1 81 ? 14.190 -2.310 -9.830 1.00 95.81 81 ARG A O 1
ATOM 648 N N . VAL A 1 82 ? 12.600 -0.737 -10.006 1.00 93.44 82 VAL A N 1
ATOM 649 C CA . VAL A 1 82 ? 11.831 -1.190 -8.837 1.00 93.44 82 VAL A CA 1
ATOM 650 C C . VAL A 1 82 ? 11.134 -2.513 -9.146 1.00 93.44 82 VAL A C 1
ATOM 652 O O . VAL A 1 82 ? 11.162 -3.418 -8.319 1.00 93.44 82 VAL A O 1
ATOM 655 N N . LEU A 1 83 ? 10.558 -2.652 -10.343 1.00 91.81 83 LEU A N 1
ATOM 656 C CA . LEU A 1 83 ? 9.915 -3.896 -10.772 1.00 91.81 83 LEU A CA 1
ATOM 657 C C . LEU A 1 83 ? 10.908 -5.061 -10.848 1.00 91.81 83 LEU A C 1
ATOM 659 O O . LEU A 1 83 ? 10.603 -6.139 -10.347 1.00 91.81 83 LEU A O 1
ATOM 663 N N . GLU A 1 84 ? 12.095 -4.839 -11.410 1.00 93.50 84 GLU A N 1
ATOM 664 C CA . GLU A 1 84 ? 13.154 -5.853 -11.479 1.00 93.50 84 GLU A CA 1
ATOM 665 C C . GLU A 1 84 ? 13.609 -6.302 -10.087 1.00 93.50 84 GLU A C 1
ATOM 667 O O . GLU A 1 84 ? 13.750 -7.499 -9.840 1.00 93.50 84 GLU A O 1
ATOM 672 N N . LEU A 1 85 ? 13.791 -5.357 -9.156 1.00 93.38 85 LEU A N 1
ATOM 673 C CA . LEU A 1 85 ? 14.125 -5.667 -7.765 1.00 93.38 85 LEU A CA 1
ATOM 674 C C . LEU A 1 85 ? 13.041 -6.533 -7.115 1.00 93.38 85 LEU A C 1
ATOM 676 O O . LEU A 1 85 ? 13.347 -7.576 -6.541 1.00 93.38 85 LEU A O 1
ATOM 680 N N . LEU A 1 86 ? 11.773 -6.138 -7.240 1.00 92.06 86 LEU A N 1
ATOM 681 C CA . LEU A 1 86 ? 10.657 -6.900 -6.679 1.00 92.06 86 LEU A CA 1
ATOM 682 C C . LEU A 1 86 ? 10.549 -8.300 -7.303 1.00 92.06 86 LEU A C 1
ATOM 684 O O . LEU A 1 86 ? 10.307 -9.267 -6.590 1.00 92.06 86 LEU A O 1
ATOM 688 N N . GLN A 1 87 ? 10.800 -8.447 -8.604 1.00 90.62 87 GLN A N 1
ATOM 689 C CA . GLN A 1 87 ? 10.825 -9.759 -9.258 1.00 90.62 87 GLN A CA 1
ATOM 690 C C . GLN A 1 87 ? 12.005 -10.625 -8.801 1.00 90.62 87 GLN A C 1
ATOM 692 O O . GLN A 1 87 ? 11.853 -11.834 -8.633 1.00 90.62 87 GLN A O 1
ATOM 697 N N . ALA A 1 88 ? 13.181 -10.033 -8.578 1.00 91.31 88 ALA A N 1
ATOM 698 C CA . ALA A 1 88 ? 14.363 -10.763 -8.129 1.00 91.31 88 ALA A CA 1
ATOM 699 C C . ALA A 1 88 ? 14.188 -11.375 -6.729 1.00 91.31 88 ALA A C 1
ATOM 701 O O . ALA A 1 88 ? 14.747 -12.438 -6.462 1.00 91.31 88 ALA A O 1
ATOM 702 N N . HIS A 1 89 ? 13.399 -10.727 -5.869 1.00 85.56 89 HIS A N 1
ATOM 703 C CA . HIS A 1 89 ? 13.095 -11.180 -4.510 1.00 85.56 89 HIS A CA 1
ATOM 704 C C . HIS A 1 89 ? 11.921 -12.175 -4.424 1.00 85.56 89 HIS A C 1
ATOM 706 O O . HIS A 1 89 ? 11.656 -12.690 -3.342 1.00 85.56 89 HIS A O 1
ATOM 712 N N . LEU A 1 90 ? 11.236 -12.469 -5.536 1.00 82.88 90 LEU A N 1
ATOM 713 C CA . LEU A 1 90 ? 10.100 -13.403 -5.597 1.00 82.88 90 LEU A CA 1
ATOM 714 C C . LEU A 1 90 ? 10.529 -14.872 -5.838 1.00 82.88 90 LEU A C 1
ATOM 716 O O . LEU A 1 90 ? 9.690 -15.699 -6.187 1.00 82.88 90 LEU A O 1
ATOM 720 N N . LYS A 1 91 ? 11.826 -15.185 -5.730 1.00 63.09 91 LYS A N 1
ATOM 721 C CA . LYS A 1 91 ? 12.413 -16.493 -6.074 1.00 63.09 91 LYS A CA 1
ATOM 722 C C . LYS A 1 91 ? 12.422 -17.486 -4.921 1.00 63.09 91 LYS A C 1
ATOM 724 O O . LYS A 1 91 ? 12.717 -17.058 -3.785 1.00 63.09 91 LYS A O 1
#

Sequence (91 aa):
MTRLDGKESEEQTDEATEEKNETEKKKSKAEKHVSFPPDEQIVSGFAEFQNRNADRCLTLTEIMAAYQQSCSKHQVQPNARVLELLQAHLK

Radius of gyration: 33.2 Å; chains: 1; bounding box: 58×58×88 Å

Foldseek 3Di:
DDDDDDDDDDDDDDDDDDDDDPDDDPPDPDDDDDDDPDVCVVPPPPPPPPPVCPPPDDDLVNVLVVQVVVCVVVVHDRDPVVVVVSVVVND